Protein AF-A0A834E2D1-F1 (afdb_monomer_lite)

Organism: NCBI:txid89673

InterPro domains:
  IPR001130 3'-5' ssDNA/RNA exonuclease TatD-like [PF01026] (1-76)
  IPR032466 Metal-dependent hydrolase [SSF51556] (1-77)
  IPR050891 TatD-type Metallo-dependent Hydrolase [PTHR10060] (1-78)

pLDDT: mean 98.16, std 1.97, range [82.0, 98.88]

Structure (mmCIF, N/CA/C/O backbone):
data_AF-A0A834E2D1-F1
#
_entry.id   AF-A0A834E2D1-F1
#
loop_
_atom_site.group_PDB
_atom_site.id
_atom_site.type_symbol
_atom_site.label_atom_id
_atom_site.label_alt_id
_atom_site.label_comp_id
_atom_site.label_asym_id
_atom_site.label_entity_id
_atom_site.label_seq_id
_atom_site.pdbx_PDB_ins_code
_atom_site.Cartn_x
_atom_site.Cartn_y
_atom_site.Cartn_z
_atom_site.occupancy
_atom_site.B_iso_or_equiv
_atom_site.auth_seq_id
_atom_site.auth_comp_id
_atom_site.auth_asym_id
_atom_site.auth_atom_id
_atom_site.pdbx_PDB_model_num
ATOM 1 N N . MET A 1 1 ? -9.485 4.901 5.586 1.00 98.06 1 MET A N 1
ATOM 2 C CA . MET A 1 1 ? -9.518 3.978 4.436 1.00 98.06 1 MET A CA 1
ATOM 3 C C . MET A 1 1 ? -8.197 4.084 3.700 1.00 98.06 1 MET A C 1
ATOM 5 O O . MET A 1 1 ? -7.546 5.117 3.814 1.00 98.06 1 MET A O 1
ATOM 9 N N . ILE A 1 2 ? -7.807 3.038 2.986 1.00 98.75 2 ILE A N 1
ATOM 10 C CA . ILE A 1 2 ? -6.579 2.971 2.192 1.00 98.75 2 ILE A CA 1
ATOM 11 C C . ILE A 1 2 ? -6.856 2.085 0.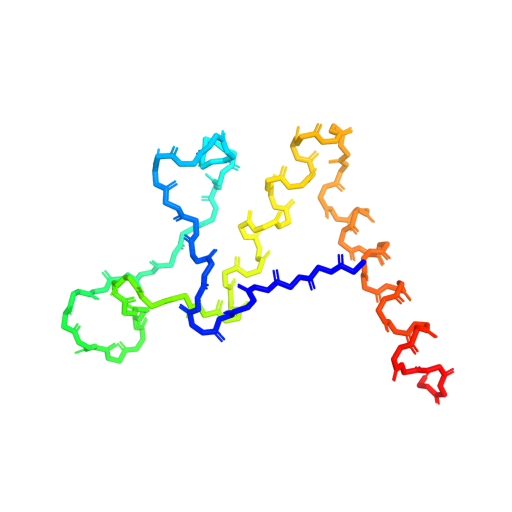981 1.00 98.75 2 ILE A C 1
ATOM 13 O O . ILE A 1 2 ? -7.633 1.137 1.084 1.00 98.75 2 ILE A O 1
ATOM 17 N N . GLU A 1 3 ? -6.244 2.394 -0.153 1.00 98.81 3 GLU A N 1
ATOM 18 C CA . GLU A 1 3 ? -6.429 1.655 -1.398 1.00 98.81 3 GLU A CA 1
ATOM 19 C C . GLU A 1 3 ? -5.182 1.750 -2.283 1.00 98.81 3 GLU A C 1
ATOM 21 O O . GLU A 1 3 ? -4.248 2.496 -1.988 1.00 98.81 3 GLU A O 1
ATOM 26 N N . THR A 1 4 ? -5.155 0.954 -3.353 1.00 98.69 4 THR A N 1
ATOM 27 C CA . THR A 1 4 ? -4.036 0.907 -4.312 1.00 98.69 4 THR A CA 1
ATOM 28 C C . THR A 1 4 ? -4.378 1.475 -5.679 1.00 98.69 4 THR A C 1
ATOM 30 O O . THR A 1 4 ? -3.457 1.822 -6.413 1.00 98.69 4 THR A O 1
ATOM 33 N N . ASP A 1 5 ? -5.665 1.489 -6.039 1.00 98.56 5 ASP A N 1
ATOM 34 C CA . ASP A 1 5 ? -6.144 1.729 -7.405 1.00 98.56 5 ASP A CA 1
ATOM 35 C C . ASP A 1 5 ? -5.431 0.850 -8.462 1.00 98.56 5 ASP A C 1
ATOM 37 O O . ASP A 1 5 ? -5.184 1.248 -9.599 1.00 98.56 5 ASP A O 1
ATOM 41 N N . ALA A 1 6 ? -5.032 -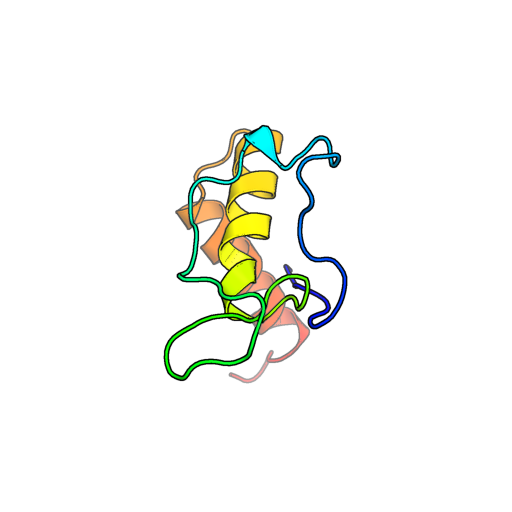0.371 -8.081 1.00 97.88 6 ALA A N 1
ATOM 42 C CA . ALA A 1 6 ? -4.350 -1.293 -8.983 1.00 97.88 6 ALA A CA 1
ATOM 43 C C . ALA A 1 6 ? -5.224 -1.611 -10.221 1.00 97.88 6 ALA A C 1
ATOM 45 O O . ALA A 1 6 ? -6.422 -1.861 -10.074 1.00 97.88 6 ALA A O 1
ATOM 46 N N . PRO A 1 7 ? -4.647 -1.662 -11.442 1.00 98.56 7 PRO A N 1
ATOM 47 C CA . PRO A 1 7 ? -3.213 -1.748 -11.753 1.00 98.56 7 PRO A CA 1
ATOM 48 C C . PRO A 1 7 ? -2.466 -0.405 -11.823 1.00 98.56 7 PRO A C 1
ATOM 50 O O . PRO A 1 7 ? -1.278 -0.383 -12.162 1.00 98.56 7 PRO A O 1
ATOM 53 N N . TRP A 1 8 ? -3.141 0.699 -11.511 1.00 98.38 8 TRP A N 1
ATOM 54 C CA . TRP A 1 8 ? -2.612 2.058 -11.542 1.00 98.38 8 TRP A CA 1
ATOM 55 C C . TRP A 1 8 ? -1.926 2.435 -10.224 1.00 98.38 8 TRP A C 1
ATOM 57 O O . TRP A 1 8 ? -1.732 1.604 -9.339 1.00 98.38 8 TRP A O 1
ATOM 67 N N . CYS A 1 9 ? -1.489 3.693 -10.125 1.00 98.44 9 CYS A N 1
ATOM 68 C CA . CYS A 1 9 ? -1.009 4.318 -8.885 1.00 98.44 9 CYS A CA 1
ATOM 69 C C . CYS A 1 9 ? 0.171 3.622 -8.169 1.00 98.44 9 CYS A C 1
ATOM 71 O O . CYS A 1 9 ? 0.482 3.943 -7.024 1.00 98.44 9 CYS A O 1
ATOM 73 N N . GLY A 1 10 ? 0.895 2.724 -8.849 1.00 98.50 10 GLY A N 1
ATOM 74 C CA . GLY A 1 10 ? 2.097 2.096 -8.300 1.00 98.50 10 GLY A CA 1
ATOM 75 C C . GLY A 1 10 ? 3.165 3.130 -7.935 1.00 98.50 10 GLY A C 1
ATOM 76 O O . GLY A 1 10 ? 3.506 3.996 -8.748 1.00 98.50 10 GLY A O 1
ATOM 77 N N . VAL A 1 11 ? 3.715 3.027 -6.723 1.00 98.50 11 VAL A N 1
ATOM 78 C CA . VAL A 1 11 ? 4.723 3.964 -6.209 1.00 98.50 11 VAL A CA 1
ATOM 79 C C . VAL A 1 11 ? 5.978 3.907 -7.085 1.00 98.50 11 VAL A C 1
ATOM 81 O O . VAL A 1 11 ? 6.577 2.850 -7.279 1.00 98.50 11 VAL A O 1
ATOM 84 N N . LYS A 1 12 ? 6.386 5.056 -7.632 1.00 98.00 12 LYS A N 1
ATOM 85 C CA . LYS A 1 12 ? 7.606 5.199 -8.436 1.00 98.00 12 LYS A CA 1
ATOM 86 C C . LYS A 1 12 ? 8.705 5.856 -7.612 1.00 98.00 12 LYS A C 1
ATOM 88 O O . LYS A 1 12 ? 8.418 6.644 -6.719 1.00 98.00 12 LYS A O 1
ATOM 93 N N . SER A 1 13 ? 9.964 5.598 -7.963 1.00 97.00 13 SER A N 1
ATOM 94 C CA . SER A 1 13 ? 11.141 6.186 -7.298 1.00 97.00 13 SER A CA 1
ATOM 95 C C . SER A 1 13 ? 11.210 7.715 -7.376 1.00 97.00 13 SER A C 1
ATOM 97 O O . SER A 1 13 ? 11.980 8.335 -6.654 1.00 97.00 13 SER A O 1
ATOM 99 N N . THR A 1 14 ? 10.440 8.325 -8.278 1.00 98.31 14 THR A N 1
ATOM 100 C CA . THR A 1 14 ? 10.318 9.778 -8.435 1.00 98.31 14 THR A CA 1
ATOM 101 C C . THR A 1 14 ? 9.278 10.399 -7.501 1.00 98.31 14 THR A C 1
ATOM 103 O O . THR A 1 14 ? 9.223 11.620 -7.387 1.00 98.31 14 THR A O 1
ATOM 106 N N . HIS A 1 15 ? 8.437 9.600 -6.838 1.00 98.56 15 HIS A N 1
ATOM 107 C CA . HIS A 1 15 ? 7.436 10.107 -5.901 1.00 98.56 15 HIS A CA 1
ATOM 108 C C . HIS A 1 15 ? 8.084 10.413 -4.545 1.00 98.56 15 HIS A C 1
ATOM 110 O O . HIS A 1 15 ? 8.853 9.611 -4.026 1.00 98.56 15 HIS A O 1
ATOM 116 N N . ALA A 1 16 ? 7.712 11.526 -3.908 1.00 98.62 16 ALA A N 1
ATOM 117 C CA . ALA A 1 16 ? 8.302 11.951 -2.631 1.00 98.62 16 ALA A CA 1
ATOM 118 C C . ALA A 1 16 ? 8.174 10.909 -1.499 1.00 98.62 16 ALA A C 1
ATOM 120 O O . ALA A 1 16 ? 9.030 10.848 -0.613 1.00 98.62 16 ALA A O 1
ATOM 121 N N . GLY A 1 17 ? 7.119 10.088 -1.535 1.00 98.31 17 GLY A N 1
ATOM 122 C CA . GLY A 1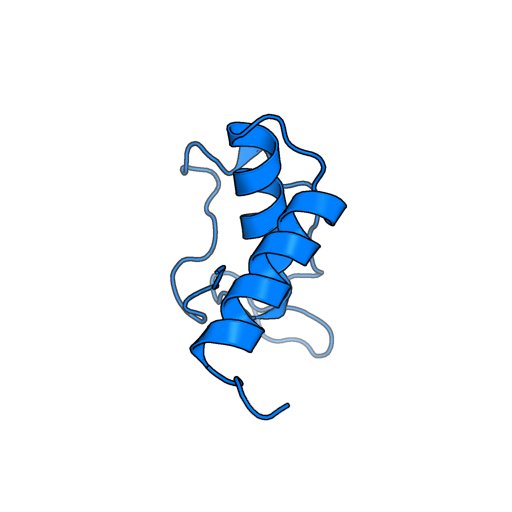 17 ? 6.877 9.019 -0.566 1.00 98.31 17 GLY A CA 1
ATOM 123 C C . GLY A 1 17 ? 7.729 7.764 -0.777 1.00 98.31 17 GLY A C 1
ATOM 124 O O . GLY A 1 17 ? 7.864 6.976 0.151 1.00 98.31 17 GLY A O 1
ATOM 125 N N . SER A 1 18 ? 8.358 7.568 -1.943 1.00 98.44 18 SER A N 1
ATOM 126 C CA . SER A 1 18 ? 9.039 6.302 -2.268 1.00 98.44 18 SER A CA 1
ATOM 127 C C . SER A 1 18 ? 10.179 5.953 -1.312 1.00 98.44 18 SER A C 1
ATOM 129 O O . SER A 1 18 ? 10.491 4.782 -1.132 1.00 98.44 18 SER A O 1
ATOM 131 N N . LYS A 1 19 ? 10.782 6.962 -0.674 1.00 98.50 19 LYS A N 1
ATOM 132 C CA . LYS A 1 19 ? 11.845 6.801 0.329 1.00 98.50 19 LYS A CA 1
ATOM 133 C C . LYS A 1 19 ? 11.397 6.091 1.614 1.00 98.50 19 LYS A C 1
ATOM 135 O O . LYS A 1 19 ? 12.253 5.659 2.376 1.00 98.50 19 LYS A O 1
ATOM 140 N N . TYR A 1 20 ? 10.091 6.005 1.870 1.00 98.69 20 TYR A N 1
ATOM 141 C CA . TYR A 1 20 ? 9.537 5.347 3.057 1.00 98.69 20 TYR A CA 1
ATOM 142 C C . TYR A 1 20 ? 9.146 3.887 2.815 1.00 98.69 20 TYR A C 1
ATOM 144 O O . TYR A 1 20 ? 8.883 3.173 3.779 1.00 98.69 20 TYR A O 1
ATOM 152 N N . VAL A 1 21 ? 9.122 3.442 1.555 1.00 98.50 21 VAL A N 1
ATOM 153 C CA . VAL A 1 21 ? 8.783 2.061 1.199 1.00 98.50 21 VAL A CA 1
ATOM 154 C C . VAL A 1 21 ? 9.900 1.124 1.654 1.00 98.50 21 VAL A C 1
ATOM 156 O O . VAL A 1 21 ? 11.070 1.339 1.335 1.00 98.50 21 VAL A O 1
ATOM 159 N N . LYS A 1 22 ? 9.532 0.072 2.385 1.00 98.25 22 LYS A N 1
ATOM 160 C CA . LYS A 1 22 ? 10.446 -0.946 2.927 1.00 98.25 22 LYS A CA 1
ATOM 161 C C . LYS A 1 22 ? 10.157 -2.316 2.323 1.00 98.25 22 LYS A C 1
ATOM 163 O O . LYS A 1 22 ? 11.087 -3.055 2.003 1.00 98.25 22 LYS A O 1
ATOM 168 N N . THR A 1 23 ? 8.882 -2.648 2.135 1.00 98.50 23 THR A N 1
ATOM 169 C CA . THR A 1 23 ? 8.466 -3.949 1.608 1.00 98.50 23 THR A CA 1
ATOM 170 C C . THR A 1 23 ? 8.541 -3.984 0.082 1.00 98.50 23 THR A C 1
ATOM 172 O O . THR A 1 23 ? 8.025 -3.109 -0.619 1.00 98.50 23 THR A O 1
ATOM 175 N N . SER A 1 24 ? 9.158 -5.038 -0.455 1.00 97.50 24 SER A N 1
ATOM 176 C CA . SER A 1 24 ? 9.251 -5.292 -1.895 1.00 97.50 24 SER A CA 1
ATOM 177 C C . SER A 1 24 ? 8.841 -6.724 -2.232 1.00 97.50 24 SER A C 1
ATOM 179 O O . SER A 1 24 ? 8.984 -7.630 -1.412 1.00 97.50 24 SER A O 1
ATOM 181 N N . PHE A 1 25 ? 8.331 -6.919 -3.449 1.00 98.50 25 PHE A N 1
ATOM 182 C CA . PHE A 1 25 ? 7.907 -8.219 -3.965 1.00 98.50 25 PHE A CA 1
ATOM 183 C C . PHE A 1 25 ? 8.809 -8.649 -5.132 1.00 98.50 25 PHE A C 1
ATOM 185 O O . PHE A 1 25 ? 9.219 -7.794 -5.931 1.00 98.50 25 PHE A O 1
ATOM 192 N N . PRO A 1 26 ? 9.114 -9.954 -5.287 1.00 98.50 26 PRO A N 1
ATOM 193 C CA . PRO A 1 26 ? 9.820 -10.463 -6.460 1.00 98.50 26 PRO A CA 1
ATOM 194 C C . PRO A 1 26 ? 9.129 -9.999 -7.747 1.00 98.50 26 PRO A C 1
ATOM 196 O O . PRO A 1 26 ? 7.959 -10.291 -7.964 1.00 98.50 26 PRO A O 1
ATOM 199 N N . THR A 1 27 ? 9.840 -9.250 -8.595 1.00 98.38 27 T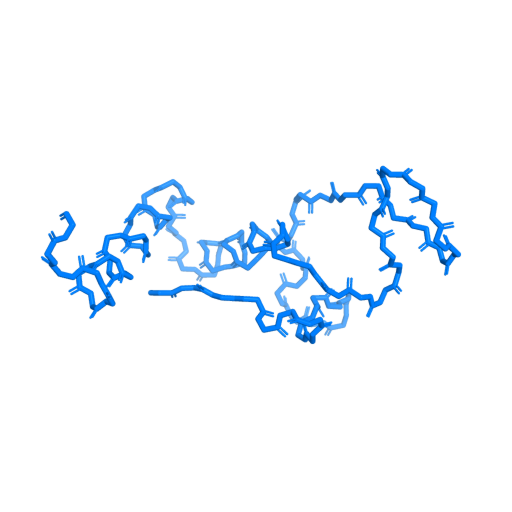HR A N 1
ATOM 200 C CA . THR A 1 27 ? 9.248 -8.571 -9.760 1.00 98.38 27 THR A CA 1
ATOM 201 C C . THR A 1 27 ? 10.044 -8.853 -11.031 1.00 98.38 27 THR A C 1
ATOM 203 O O . THR A 1 27 ? 11.272 -8.749 -11.040 1.00 98.38 27 THR A O 1
ATOM 206 N N . LYS A 1 28 ? 9.357 -9.171 -12.134 1.00 98.56 28 LYS A N 1
ATOM 207 C CA . LYS A 1 28 ? 9.967 -9.438 -13.451 1.00 98.56 28 LYS A CA 1
ATOM 208 C C . LYS A 1 28 ? 9.371 -8.546 -14.540 1.00 98.56 28 LYS A C 1
ATOM 210 O O . LYS A 1 28 ? 8.225 -8.124 -14.461 1.00 98.56 28 LYS A O 1
ATOM 215 N N . LYS A 1 29 ? 10.155 -8.235 -15.584 1.00 98.00 29 LYS A N 1
ATOM 216 C CA . LYS A 1 29 ? 9.692 -7.438 -16.746 1.00 98.00 29 LYS A CA 1
ATOM 217 C C . LYS A 1 29 ? 8.832 -8.256 -17.718 1.00 98.00 29 LYS A C 1
ATOM 219 O O . LYS A 1 29 ? 7.941 -7.710 -18.355 1.00 98.00 29 LYS A O 1
ATOM 224 N N . LYS A 1 30 ? 9.131 -9.547 -17.861 1.00 98.12 30 LYS A N 1
ATOM 225 C CA . LYS A 1 30 ? 8.282 -10.523 -18.554 1.00 98.12 30 LYS A CA 1
ATOM 226 C C . LYS A 1 30 ? 7.564 -11.337 -17.484 1.00 98.12 30 LYS A C 1
ATOM 228 O O . LYS A 1 30 ? 8.158 -11.579 -16.439 1.00 98.12 30 LYS A O 1
ATOM 233 N N . TRP A 1 31 ? 6.313 -11.710 -17.737 1.00 98.25 31 TRP A N 1
ATOM 234 C CA . TRP A 1 31 ? 5.524 -12.472 -16.774 1.00 98.25 31 TRP A CA 1
ATOM 235 C C . TRP A 1 31 ? 6.219 -13.789 -16.405 1.00 98.25 31 TRP A C 1
ATOM 237 O O . TRP A 1 31 ? 6.757 -14.479 -17.271 1.00 98.25 31 TRP A O 1
ATOM 247 N N . GLU A 1 32 ? 6.189 -14.114 -15.117 1.00 98.44 32 GLU A N 1
ATOM 248 C CA . GLU A 1 32 ? 6.721 -15.340 -14.534 1.00 98.44 32 GLU A CA 1
ATOM 249 C C . GLU A 1 32 ? 5.858 -15.685 -13.317 1.00 98.44 32 GLU A C 1
ATOM 251 O O . GLU A 1 32 ? 5.516 -14.798 -12.531 1.00 98.44 32 GLU A O 1
ATOM 256 N N . ASN A 1 33 ? 5.479 -16.954 -13.158 1.00 98.06 33 ASN A N 1
ATOM 257 C CA . ASN A 1 33 ? 4.679 -17.376 -12.011 1.00 98.06 33 ASN A CA 1
ATOM 258 C C . ASN A 1 33 ? 5.408 -17.055 -10.688 1.00 98.06 33 ASN A C 1
ATOM 260 O O . ASN A 1 33 ? 6.634 -17.147 -10.605 1.00 98.06 33 ASN A O 1
ATOM 264 N N . GLY A 1 34 ? 4.658 -16.660 -9.658 1.00 97.75 34 GLY A N 1
ATOM 265 C CA . GLY A 1 34 ? 5.216 -16.272 -8.356 1.00 97.75 34 GLY A CA 1
ATOM 266 C C . GLY A 1 34 ? 5.906 -14.901 -8.308 1.00 97.75 34 GLY A C 1
ATOM 267 O O . GLY A 1 34 ? 6.501 -14.575 -7.285 1.00 97.75 34 GLY A O 1
ATOM 268 N N . HIS A 1 35 ? 5.832 -14.098 -9.376 1.00 98.69 35 HIS A N 1
ATOM 269 C CA . HIS A 1 35 ? 6.403 -12.750 -9.425 1.00 98.69 35 HIS A CA 1
ATOM 270 C C . HIS A 1 35 ? 5.356 -11.706 -9.826 1.00 98.69 35 HIS A C 1
ATOM 272 O O . HIS A 1 35 ? 4.508 -11.953 -10.687 1.00 98.69 35 HIS A O 1
ATOM 278 N N . CYS A 1 36 ? 5.473 -10.502 -9.268 1.00 98.69 36 CYS A N 1
ATOM 279 C CA . CYS A 1 36 ? 4.771 -9.326 -9.770 1.00 98.69 36 CYS A CA 1
ATOM 280 C C . CYS A 1 36 ? 5.329 -8.923 -11.147 1.00 98.69 36 CYS A C 1
ATOM 282 O O . CYS A 1 36 ? 6.496 -9.173 -11.481 1.00 98.69 36 CYS A O 1
ATOM 284 N N . LEU A 1 37 ? 4.501 -8.265 -11.960 1.00 98.69 37 LEU A N 1
ATOM 285 C CA . LEU A 1 37 ? 4.924 -7.743 -13.260 1.00 98.69 37 LEU A CA 1
ATOM 286 C C . LEU A 1 37 ? 5.389 -6.289 -13.122 1.00 98.69 37 LEU A C 1
ATOM 288 O O . LEU A 1 37 ? 4.673 -5.449 -12.581 1.00 98.69 37 LEU A O 1
ATOM 292 N N . LYS A 1 38 ? 6.577 -5.975 -13.651 1.00 97.94 38 LYS A N 1
ATOM 293 C CA . LYS A 1 38 ? 7.125 -4.614 -13.631 1.00 97.94 38 LYS A CA 1
ATOM 294 C C . LYS A 1 38 ? 6.109 -3.622 -14.208 1.00 97.94 38 LYS A C 1
ATOM 296 O O . LYS A 1 38 ? 5.560 -3.851 -15.280 1.00 97.94 38 LYS A O 1
ATOM 301 N N . ASP A 1 39 ? 5.924 -2.510 -13.499 1.00 97.25 39 ASP A N 1
ATOM 302 C CA . ASP A 1 39 ? 5.020 -1.406 -13.843 1.00 97.25 39 ASP A CA 1
ATOM 303 C C . ASP A 1 39 ? 3.514 -1.725 -13.798 1.00 97.25 39 ASP A C 1
ATOM 305 O O . ASP A 1 39 ? 2.715 -0.843 -14.101 1.00 97.25 39 ASP A O 1
ATOM 309 N N . ARG A 1 40 ? 3.116 -2.911 -13.318 1.00 98.50 40 ARG A N 1
ATOM 310 C CA . ARG A 1 40 ? 1.729 -3.242 -12.972 1.00 98.50 40 ARG A CA 1
ATOM 311 C C . ARG A 1 40 ? 1.571 -3.243 -11.453 1.00 98.50 40 ARG A C 1
ATOM 313 O O . ARG A 1 40 ? 2.114 -4.122 -10.789 1.00 98.50 40 ARG A O 1
ATOM 320 N N . ASN A 1 41 ? 0.836 -2.276 -10.905 1.00 98.69 41 ASN A N 1
ATOM 321 C CA . ASN A 1 41 ? 0.519 -2.292 -9.479 1.00 98.69 41 ASN A CA 1
ATOM 322 C C . ASN A 1 41 ? -0.441 -3.449 -9.155 1.00 98.69 41 ASN A C 1
ATOM 324 O O . ASN A 1 41 ? -1.164 -3.930 -10.027 1.00 98.69 41 ASN A O 1
ATOM 328 N N . GLU A 1 42 ? -0.459 -3.898 -7.905 1.00 98.75 42 GLU A N 1
ATOM 329 C CA . GLU A 1 42 ? -1.271 -5.042 -7.459 1.00 98.75 42 GLU A CA 1
ATOM 330 C C . GLU A 1 42 ? -1.802 -4.786 -6.042 1.00 98.75 42 GLU A C 1
ATOM 332 O O . GLU A 1 42 ? -1.160 -4.041 -5.299 1.00 98.75 42 GLU A O 1
ATOM 337 N N . PRO A 1 43 ? -2.913 -5.419 -5.619 1.00 98.81 43 PRO A N 1
ATOM 338 C CA . PRO A 1 43 ? -3.461 -5.238 -4.273 1.00 98.81 43 PRO A CA 1
ATOM 339 C C . PRO A 1 43 ? -2.466 -5.525 -3.138 1.00 98.81 43 PRO A C 1
ATOM 341 O O . PRO A 1 43 ? -2.527 -4.874 -2.099 1.00 98.81 43 PRO A O 1
ATOM 344 N N . CYS A 1 44 ? -1.507 -6.442 -3.332 1.00 98.69 44 CYS A N 1
ATOM 345 C CA . CYS A 1 44 ? -0.468 -6.724 -2.334 1.00 98.69 44 CYS A CA 1
ATOM 346 C C . CYS A 1 44 ? 0.423 -5.508 -2.027 1.00 98.69 44 CYS A C 1
ATOM 348 O O . CYS A 1 44 ? 0.950 -5.403 -0.922 1.00 98.69 44 CYS A O 1
ATOM 350 N N . HIS A 1 45 ? 0.544 -4.552 -2.954 1.00 98.81 45 HIS A N 1
ATOM 351 C CA . HIS A 1 45 ? 1.323 -3.330 -2.764 1.00 98.81 45 HIS A CA 1
ATOM 352 C C . HIS A 1 45 ? 0.636 -2.312 -1.839 1.00 98.81 45 HIS A C 1
ATOM 354 O O . HIS A 1 45 ? 1.235 -1.282 -1.537 1.00 98.81 45 HIS A O 1
ATOM 360 N N . ILE A 1 46 ? -0.571 -2.586 -1.321 1.00 98.88 46 ILE A N 1
ATOM 361 C CA . ILE A 1 46 ? -1.240 -1.720 -0.331 1.00 98.88 46 ILE A CA 1
ATOM 362 C C . ILE A 1 46 ? -0.376 -1.486 0.916 1.00 98.88 46 ILE A C 1
ATOM 364 O O . ILE A 1 46 ? -0.432 -0.413 1.514 1.00 98.88 46 ILE A O 1
ATOM 368 N N . ILE A 1 47 ? 0.492 -2.448 1.252 1.00 98.88 47 ILE A N 1
ATOM 369 C CA . ILE A 1 47 ? 1.470 -2.323 2.337 1.00 98.88 47 ILE A CA 1
ATOM 370 C C . ILE A 1 47 ? 2.439 -1.155 2.116 1.00 98.88 47 ILE A C 1
ATOM 372 O O . ILE A 1 47 ? 2.793 -0.469 3.066 1.00 98.88 47 ILE A O 1
ATOM 376 N N . GLN A 1 48 ? 2.806 -0.863 0.867 1.00 98.88 48 GLN A N 1
ATOM 377 C CA . GLN A 1 48 ? 3.691 0.257 0.542 1.00 98.88 48 GLN A CA 1
ATOM 378 C C . GLN A 1 48 ? 2.989 1.597 0.781 1.00 98.88 48 GLN A C 1
ATOM 380 O O . GLN A 1 48 ? 3.614 2.554 1.227 1.00 98.88 48 GLN A O 1
ATOM 385 N N . ILE A 1 49 ? 1.678 1.667 0.528 1.00 98.88 49 ILE A N 1
ATOM 386 C CA . ILE A 1 49 ? 0.877 2.858 0.832 1.00 98.88 49 ILE A CA 1
ATOM 387 C C . ILE A 1 49 ? 0.766 3.037 2.349 1.00 98.88 49 ILE A C 1
ATOM 389 O O . ILE A 1 49 ? 0.926 4.155 2.837 1.00 98.88 49 ILE A O 1
ATOM 393 N N . LEU A 1 50 ? 0.583 1.944 3.101 1.00 98.88 50 LEU A N 1
ATOM 394 C CA . LEU A 1 50 ? 0.567 1.981 4.563 1.00 98.88 50 LEU A CA 1
ATOM 395 C C . LEU A 1 50 ? 1.902 2.494 5.121 1.00 98.88 50 LEU A C 1
ATOM 397 O O . LEU A 1 50 ? 1.888 3.416 5.928 1.00 98.88 50 LEU A O 1
ATOM 401 N N . GLU A 1 51 ? 3.033 1.954 4.652 1.00 98.88 51 GLU A N 1
ATOM 402 C CA . GLU A 1 51 ? 4.383 2.373 5.062 1.00 98.88 51 GLU A CA 1
ATOM 403 C C . GLU A 1 51 ? 4.622 3.871 4.828 1.00 98.88 51 GLU A C 1
ATOM 405 O O . GLU A 1 51 ? 5.204 4.555 5.671 1.00 98.88 51 GLU A O 1
ATOM 410 N N . ILE A 1 52 ? 4.151 4.395 3.691 1.00 98.88 52 ILE A N 1
ATOM 411 C CA . ILE A 1 52 ? 4.241 5.822 3.373 1.00 98.88 52 ILE A CA 1
ATOM 412 C C . ILE A 1 52 ? 3.358 6.638 4.316 1.00 98.88 52 ILE A C 1
ATOM 414 O O . ILE A 1 52 ? 3.825 7.624 4.885 1.00 98.88 52 ILE A O 1
ATOM 418 N N . MET A 1 53 ? 2.090 6.253 4.483 1.00 98.88 53 MET A N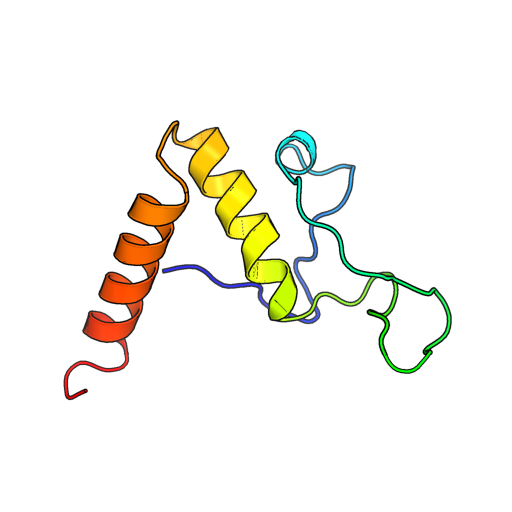 1
ATOM 419 C CA . MET A 1 53 ? 1.144 6.992 5.319 1.00 98.88 53 MET A CA 1
ATOM 420 C C . MET A 1 53 ? 1.596 7.040 6.779 1.00 98.88 53 MET A C 1
ATOM 422 O O . MET A 1 53 ? 1.591 8.121 7.365 1.00 98.88 53 MET A O 1
ATOM 426 N N . SER A 1 54 ? 2.028 5.910 7.345 1.00 98.75 54 SER A N 1
ATOM 427 C CA . SER A 1 54 ? 2.491 5.834 8.734 1.00 98.75 54 SER A CA 1
ATOM 428 C C . SER A 1 54 ? 3.751 6.672 8.948 1.00 98.75 54 SER A C 1
ATOM 430 O O . SER A 1 54 ? 3.829 7.432 9.906 1.00 98.75 54 SER A O 1
ATOM 432 N N . ALA A 1 55 ? 4.714 6.614 8.019 1.00 98.75 55 ALA A N 1
ATOM 433 C CA . ALA A 1 55 ? 5.954 7.380 8.129 1.00 98.75 55 ALA A CA 1
ATOM 434 C C . ALA A 1 55 ? 5.747 8.896 7.976 1.00 98.75 55 ALA A C 1
ATOM 436 O O . ALA A 1 55 ? 6.435 9.676 8.626 1.00 98.75 55 ALA A O 1
ATOM 437 N N . VAL A 1 56 ? 4.816 9.329 7.120 1.00 98.75 56 VAL A N 1
ATOM 438 C CA . VAL A 1 56 ? 4.491 10.757 6.947 1.00 98.75 56 VAL A CA 1
ATOM 439 C C . VAL A 1 56 ? 3.727 11.313 8.152 1.00 98.75 56 VAL A C 1
ATOM 441 O O . VAL A 1 56 ? 3.867 12.494 8.462 1.00 98.75 56 VAL A O 1
ATOM 444 N N . ARG A 1 57 ? 2.918 10.480 8.815 1.00 98.50 57 ARG A N 1
ATOM 445 C CA . ARG A 1 57 ? 2.090 10.868 9.966 1.00 98.50 57 ARG A CA 1
ATOM 446 C C . ARG A 1 57 ? 2.775 10.667 11.320 1.00 98.50 57 ARG A C 1
ATOM 448 O O . ARG A 1 57 ? 2.220 11.117 12.312 1.00 98.50 57 ARG A O 1
ATOM 455 N N . ASP A 1 58 ? 3.951 10.039 11.340 1.00 98.38 58 ASP A N 1
ATOM 456 C CA . ASP A 1 58 ? 4.664 9.629 12.558 1.00 98.38 58 ASP A CA 1
ATOM 457 C C . ASP A 1 58 ? 3.789 8.765 13.489 1.00 98.38 58 ASP A C 1
ATOM 459 O O . ASP A 1 58 ? 3.697 8.977 14.694 1.00 98.38 58 ASP A O 1
ATOM 463 N N . GLU A 1 59 ? 3.095 7.794 12.890 1.00 98.44 59 GLU A N 1
ATOM 464 C CA . GLU A 1 59 ? 2.195 6.859 13.574 1.00 98.44 59 GLU A CA 1
ATOM 465 C C . GLU A 1 59 ? 2.727 5.424 13.471 1.00 98.44 59 GLU A C 1
ATOM 467 O O . GLU A 1 59 ? 3.398 5.059 12.497 1.00 98.44 59 GLU A O 1
ATOM 472 N N . ASP A 1 60 ? 2.386 4.579 14.447 1.00 98.56 60 ASP A N 1
ATOM 473 C CA . ASP A 1 60 ? 2.677 3.150 14.361 1.00 98.56 60 ASP A CA 1
ATOM 474 C C . ASP A 1 60 ? 1.915 2.511 13.173 1.00 98.56 60 ASP A C 1
ATOM 476 O O . ASP A 1 60 ? 0.697 2.694 13.044 1.00 98.56 60 ASP A O 1
ATOM 480 N N . PRO A 1 61 ? 2.588 1.751 12.283 1.00 98.31 61 PRO A N 1
ATOM 481 C CA . PRO A 1 61 ? 1.938 1.162 11.115 1.00 98.31 61 PRO A CA 1
ATOM 482 C C . PRO A 1 61 ? 0.804 0.189 11.452 1.00 98.31 61 PRO A C 1
ATOM 484 O O . PRO A 1 61 ? -0.153 0.095 10.682 1.00 98.31 61 PRO A O 1
ATOM 487 N N . VAL A 1 62 ? 0.892 -0.542 12.569 1.00 98.44 62 VAL A N 1
ATOM 488 C CA . VAL A 1 62 ? -0.129 -1.520 12.973 1.00 98.44 62 VAL A CA 1
ATOM 489 C C . VAL A 1 62 ? -1.359 -0.796 13.512 1.00 98.44 62 VAL A C 1
ATOM 491 O O . VAL A 1 62 ? -2.481 -1.114 13.115 1.00 98.44 62 VAL A O 1
ATOM 494 N N . GLU A 1 63 ? -1.172 0.218 14.356 1.00 98.69 63 GLU A N 1
ATOM 495 C CA . GLU A 1 63 ? -2.273 1.053 14.851 1.00 98.69 63 GLU A CA 1
ATOM 496 C C . GLU A 1 63 ? -2.994 1.792 13.715 1.00 98.69 63 GLU A C 1
ATOM 498 O O . GLU A 1 63 ? -4.233 1.790 13.647 1.00 98.69 63 GLU A O 1
ATOM 503 N N . LEU A 1 64 ? -2.236 2.364 12.772 1.00 98.81 64 LEU A N 1
ATOM 504 C CA . LEU A 1 64 ? -2.810 3.014 11.599 1.00 98.81 64 LEU A CA 1
ATOM 505 C C . LEU A 1 64 ? -3.561 2.003 10.723 1.00 98.81 64 LEU A C 1
ATOM 507 O O . LEU A 1 64 ? -4.695 2.273 10.328 1.00 98.81 64 LEU A O 1
ATOM 511 N N . ALA A 1 65 ? -2.997 0.820 10.461 1.00 98.81 65 ALA A N 1
ATOM 512 C CA . ALA A 1 65 ? -3.675 -0.228 9.695 1.00 98.81 65 ALA A CA 1
ATOM 513 C C . ALA A 1 65 ? -5.010 -0.642 10.329 1.00 98.81 65 ALA A C 1
ATOM 515 O O . ALA A 1 65 ? -6.020 -0.706 9.627 1.00 98.81 65 ALA A O 1
ATOM 516 N N . ASN A 1 66 ? -5.037 -0.848 11.648 1.00 98.75 66 ASN A N 1
ATOM 517 C CA . ASN A 1 66 ? -6.257 -1.182 12.385 1.00 98.75 66 ASN A CA 1
ATOM 518 C C . ASN A 1 66 ? -7.311 -0.076 12.256 1.00 98.75 66 ASN A C 1
ATOM 520 O O . ASN A 1 66 ? -8.481 -0.348 11.987 1.00 98.75 66 ASN A O 1
ATOM 524 N N . THR A 1 67 ? -6.896 1.185 12.377 1.00 98.81 67 THR A N 1
ATOM 525 C CA . THR A 1 67 ? -7.783 2.341 12.192 1.00 98.81 67 THR A CA 1
ATOM 526 C C . THR A 1 67 ? -8.336 2.401 10.768 1.00 98.81 67 THR A C 1
ATOM 528 O O . THR A 1 67 ? -9.534 2.604 10.560 1.00 98.81 67 T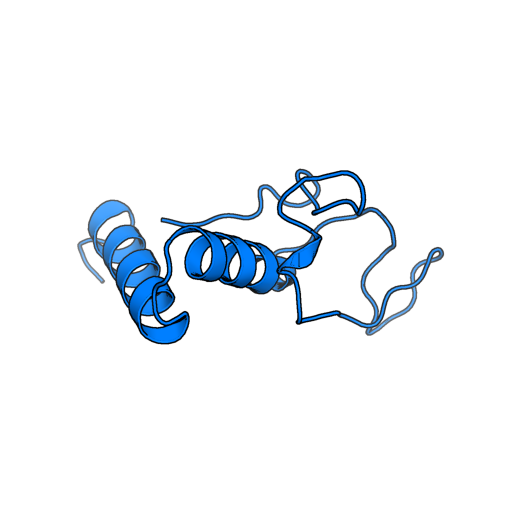HR A O 1
ATOM 531 N N . LEU A 1 68 ? -7.483 2.205 9.760 1.00 98.75 68 LEU A N 1
ATOM 532 C CA . LEU A 1 68 ? -7.878 2.196 8.353 1.00 98.75 68 LEU A CA 1
ATOM 533 C C . LEU A 1 68 ? -8.862 1.061 8.055 1.00 98.75 68 LEU A C 1
ATOM 535 O O . LEU A 1 68 ? -9.864 1.322 7.390 1.00 98.75 68 LEU A O 1
ATOM 539 N N . TYR A 1 69 ? -8.605 -0.139 8.579 1.00 98.69 69 TYR A N 1
ATOM 540 C CA . TYR A 1 69 ? -9.471 -1.310 8.465 1.00 98.69 69 TYR A CA 1
ATOM 541 C C . TYR A 1 69 ? -10.840 -1.064 9.103 1.00 98.69 69 TYR A C 1
ATOM 543 O O . TYR A 1 69 ? -11.856 -1.170 8.422 1.00 98.69 69 TYR A O 1
ATOM 551 N N . ASN A 1 70 ? -10.876 -0.639 10.370 1.00 98.38 70 ASN A N 1
ATOM 552 C CA . ASN A 1 70 ? -12.120 -0.381 11.100 1.00 98.38 70 ASN A CA 1
ATOM 553 C C . ASN A 1 70 ? -12.972 0.699 10.424 1.00 98.38 70 ASN A C 1
ATOM 555 O O . ASN A 1 70 ? -14.191 0.565 10.334 1.00 98.38 70 ASN A O 1
ATOM 559 N N . ASN A 1 71 ? -12.337 1.750 9.895 1.00 98.62 71 ASN A N 1
ATOM 560 C CA . ASN A 1 71 ? -13.029 2.778 9.120 1.00 98.62 71 ASN A CA 1
ATOM 561 C C . ASN A 1 71 ? -13.658 2.207 7.838 1.00 98.62 71 ASN A C 1
ATOM 563 O O . ASN A 1 71 ? -14.789 2.559 7.510 1.00 98.62 71 ASN A O 1
ATOM 567 N N . THR A 1 72 ? -12.945 1.330 7.123 1.00 98.62 72 THR A N 1
ATOM 568 C CA . THR A 1 72 ? -13.451 0.665 5.912 1.00 98.62 72 THR A CA 1
ATOM 569 C C . THR A 1 72 ? -14.609 -0.283 6.238 1.00 98.62 72 THR A C 1
ATOM 571 O O . THR A 1 72 ? -15.633 -0.222 5.560 1.00 98.62 72 THR A O 1
ATOM 574 N N . ILE A 1 73 ? -14.488 -1.106 7.290 1.00 98.50 73 ILE A N 1
ATOM 575 C CA . ILE A 1 73 ? -15.558 -2.007 7.753 1.00 98.50 73 ILE A CA 1
ATOM 576 C C . ILE A 1 73 ? -16.799 -1.212 8.135 1.00 98.50 73 ILE A C 1
ATOM 578 O O . ILE A 1 73 ? -17.866 -1.446 7.585 1.00 98.50 73 ILE A O 1
ATOM 582 N N . LYS A 1 74 ? -16.659 -0.198 8.990 1.00 98.19 74 LYS A N 1
ATOM 583 C CA . LYS A 1 74 ? -17.792 0.620 9.432 1.00 98.19 74 LYS A CA 1
ATOM 584 C C . LYS A 1 74 ? -18.541 1.289 8.274 1.00 98.19 74 LYS A C 1
ATOM 586 O O . LYS A 1 74 ? -19.752 1.457 8.362 1.00 98.19 74 LYS A O 1
ATOM 591 N N . LEU A 1 75 ? -17.829 1.725 7.233 1.00 98.25 75 LEU A N 1
ATOM 592 C CA . LEU A 1 75 ? -18.436 2.448 6.117 1.00 98.25 75 LEU A CA 1
ATOM 593 C C . LEU A 1 75 ? -19.072 1.519 5.078 1.00 98.25 75 LEU A C 1
ATOM 595 O O . LEU A 1 75 ? -20.196 1.768 4.654 1.00 98.25 75 LEU A O 1
ATOM 599 N N . PHE A 1 76 ? -18.349 0.488 4.638 1.00 98.19 76 PHE A N 1
ATOM 600 C CA . PHE A 1 76 ? -18.771 -0.355 3.513 1.00 98.19 76 PHE A CA 1
ATOM 601 C C . PHE A 1 76 ? -19.388 -1.686 3.937 1.00 98.19 76 PHE A C 1
ATOM 603 O O . PHE A 1 76 ? -20.060 -2.327 3.133 1.00 98.19 76 PHE A O 1
ATOM 610 N N . PHE A 1 77 ? -19.168 -2.098 5.183 1.00 97.56 77 PHE A N 1
ATOM 611 C CA . PHE A 1 77 ? -19.611 -3.378 5.722 1.00 97.56 77 PHE A CA 1
ATOM 612 C C . PHE A 1 77 ? -20.203 -3.237 7.142 1.00 97.56 77 PHE A C 1
ATOM 614 O O . PHE A 1 77 ? -19.754 -3.921 8.060 1.00 97.56 77 PHE A O 1
ATOM 621 N N . PRO A 1 78 ? -21.184 -2.338 7.357 1.00 94.00 78 PRO A N 1
ATOM 622 C CA . PRO A 1 78 ? -21.682 -1.998 8.694 1.00 94.00 78 PRO A CA 1
ATOM 623 C C . PRO A 1 78 ? -22.391 -3.150 9.425 1.00 94.00 78 PRO A C 1
ATOM 625 O O . PRO A 1 78 ? -22.512 -3.092 10.645 1.00 94.00 78 PRO A O 1
ATOM 628 N N . ASP A 1 79 ? -22.846 -4.168 8.692 1.00 94.56 79 ASP A N 1
ATOM 629 C CA . ASP A 1 79 ? -23.589 -5.318 9.221 1.00 94.56 79 ASP A CA 1
ATOM 630 C C . ASP A 1 79 ? -22.721 -6.583 9.385 1.00 94.56 79 ASP A C 1
ATOM 632 O O . ASP A 1 79 ? -23.258 -7.673 9.599 1.00 94.56 79 ASP A O 1
ATOM 636 N N . MET A 1 80 ? -21.396 -6.460 9.217 1.00 82.00 80 MET A N 1
ATOM 637 C CA . MET A 1 80 ? -20.435 -7.559 9.397 1.00 82.00 80 MET A CA 1
ATOM 638 C C . MET A 1 80 ? -19.966 -7.700 10.846 1.00 82.00 80 MET A C 1
ATOM 640 O O . MET A 1 80 ? -19.861 -6.668 11.548 1.00 82.00 80 MET A O 1
#

Sequence (80 aa):
MIETDAPWCGVKSTHAGSKYVKTSFPTKKKWENGHCLKDRNEPCHIIQILEIMSAVRDEDPVELANTLYNNTIKLFFPDM

Foldseek 3Di:
DFFCPWQDNPDDPPDPLQVQFDDDAAEDCDDDPRHHHPSGDDRVCSVSVLSSVCVVVVHDSVVVVVVVVVVCCVPPPVPD

Radius of gyration: 14.18 Å; chains: 1; bounding box: 35×29×33 Å

Secondary structure (DSSP, 8-state):
-----TTS-PPPTTSGGGGG------EESS--TTSEETT---GGGHHHHHHHHHHHHT--HHHHHHHHHHHHHHHH-TT-